Protein AF-A0A2H9T6S1-F1 (afdb_monomer_lite)

Organism: NCBI:txid1711999

Sequence (59 aa):
MDDFNREALATEIDLGLPVARIICVLERIIGQRGYPIKLRMDNGPEFVSIALGAVEVFL

pLDDT: mean 73.32, std 12.99, range [40.91, 88.0]

Secondary structure (DSSP, 8-state):
--TTT---------SS--HHHHHHHHHHHHHHH---S-------TTT--GGGGGS----

Radius of gyration: 11.52 Å; chains: 1; bounding box: 29×20×26 Å

Structure (mmCIF, N/CA/C/O backbone):
data_AF-A0A2H9T6S1-F1
#
_entry.id   AF-A0A2H9T6S1-F1
#
loop_
_atom_site.group_PDB
_atom_site.id
_atom_site.type_symbol
_atom_site.label_atom_id
_atom_site.label_alt_id
_atom_site.label_comp_id
_atom_site.label_asym_id
_atom_site.label_entity_id
_atom_site.label_seq_id
_atom_site.pdbx_PDB_ins_code
_atom_site.Cartn_x
_atom_site.Cartn_y
_atom_site.Cartn_z
_atom_site.occupancy
_atom_site.B_iso_or_equiv
_atom_site.auth_seq_id
_atom_site.auth_comp_id
_atom_site.auth_asym_id
_atom_site.auth_atom_id
_atom_site.pdbx_PDB_model_num
ATOM 1 N N . MET A 1 1 ? -0.337 8.326 1.649 1.00 72.19 1 MET A N 1
ATOM 2 C CA . MET A 1 1 ? -0.392 8.917 3.003 1.00 72.19 1 MET A CA 1
ATOM 3 C C . MET A 1 1 ? -1.838 8.911 3.424 1.00 72.19 1 MET A C 1
ATOM 5 O O . MET A 1 1 ? -2.680 9.135 2.566 1.00 72.19 1 MET A O 1
ATOM 9 N N . ASP A 1 2 ? -2.118 8.612 4.684 1.00 74.88 2 ASP A N 1
ATOM 10 C CA . ASP A 1 2 ? -3.476 8.744 5.205 1.00 74.88 2 ASP A CA 1
ATOM 11 C C . ASP A 1 2 ? -3.862 10.231 5.275 1.00 74.88 2 ASP A C 1
ATOM 13 O O . ASP A 1 2 ? -3.095 11.054 5.776 1.00 74.88 2 ASP A O 1
ATOM 17 N N . ASP A 1 3 ? -5.017 10.601 4.722 1.00 78.56 3 ASP A N 1
ATOM 18 C CA . ASP A 1 3 ? -5.428 12.006 4.623 1.00 78.56 3 ASP A CA 1
ATOM 19 C C . ASP A 1 3 ? -5.929 12.578 5.972 1.00 78.56 3 ASP A C 1
ATOM 21 O O . ASP A 1 3 ? -5.928 13.799 6.142 1.00 78.56 3 ASP A O 1
ATOM 25 N N . PHE A 1 4 ? -6.321 11.739 6.945 1.00 76.69 4 PHE A N 1
ATOM 26 C CA . PHE A 1 4 ? -6.838 12.178 8.248 1.00 76.69 4 PHE A CA 1
ATOM 27 C C . PHE A 1 4 ? -5.713 12.469 9.245 1.00 76.69 4 PHE A C 1
ATOM 29 O O . PHE A 1 4 ? -5.667 13.547 9.836 1.00 76.69 4 PHE A O 1
ATOM 36 N N . ASN A 1 5 ? -4.791 11.523 9.427 1.00 83.44 5 ASN A N 1
ATOM 37 C CA . ASN A 1 5 ? -3.718 11.619 10.417 1.00 83.44 5 ASN A CA 1
ATOM 38 C C . ASN A 1 5 ? -2.346 11.970 9.804 1.00 83.44 5 ASN A C 1
ATOM 40 O O . ASN A 1 5 ? -1.382 12.165 10.545 1.00 83.44 5 ASN A O 1
ATOM 44 N N . ARG A 1 6 ? -2.253 12.082 8.467 1.00 83.38 6 ARG A N 1
ATOM 45 C CA . ARG A 1 6 ? -1.004 12.296 7.705 1.00 83.38 6 ARG A CA 1
ATOM 46 C C . ARG A 1 6 ? 0.081 11.257 7.9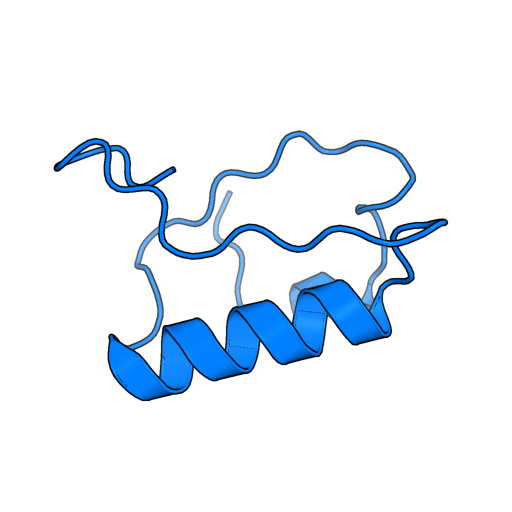90 1.00 83.38 6 ARG A C 1
ATOM 48 O O . ARG A 1 6 ? 1.272 11.542 7.875 1.00 83.38 6 ARG A O 1
ATOM 55 N N . GLU A 1 7 ? -0.317 10.037 8.327 1.00 84.75 7 GLU A N 1
ATOM 56 C CA . GLU A 1 7 ? 0.596 8.931 8.587 1.00 84.75 7 GLU A CA 1
ATOM 57 C C . GLU A 1 7 ? 1.085 8.296 7.275 1.00 84.75 7 GLU A C 1
ATOM 59 O O . GLU A 1 7 ? 0.333 8.075 6.314 1.00 84.75 7 GLU A O 1
ATOM 64 N N . ALA A 1 8 ? 2.378 7.975 7.233 1.00 84.06 8 ALA A N 1
ATOM 65 C CA . ALA A 1 8 ? 2.957 7.151 6.182 1.00 84.06 8 ALA A CA 1
ATOM 66 C C . ALA A 1 8 ? 2.795 5.670 6.560 1.00 84.06 8 ALA A C 1
ATOM 68 O O . ALA A 1 8 ? 3.553 5.148 7.371 1.00 84.06 8 ALA A O 1
ATOM 69 N N . LEU A 1 9 ? 1.791 5.002 5.980 1.00 83.25 9 LEU A N 1
ATOM 70 C CA . LEU A 1 9 ? 1.428 3.621 6.337 1.00 83.25 9 LEU A CA 1
ATOM 71 C C . LEU A 1 9 ? 2.471 2.579 5.905 1.00 83.25 9 LEU A C 1
ATOM 73 O O . LEU A 1 9 ? 2.664 1.576 6.587 1.00 83.25 9 LEU A O 1
ATOM 77 N N . ALA A 1 10 ? 3.137 2.804 4.773 1.00 84.50 10 ALA A N 1
ATOM 78 C CA . ALA A 1 10 ? 4.254 1.993 4.310 1.00 84.50 10 ALA A CA 1
ATOM 79 C C . ALA A 1 10 ? 5.129 2.805 3.354 1.00 84.50 10 ALA A C 1
ATOM 81 O O . ALA A 1 10 ? 4.626 3.623 2.582 1.00 84.50 10 ALA A O 1
ATOM 82 N N . THR A 1 11 ? 6.425 2.517 3.385 1.00 84.38 11 THR A N 1
ATOM 83 C CA . THR A 1 11 ? 7.408 2.989 2.413 1.00 84.38 11 THR A CA 1
ATOM 84 C C . THR A 1 11 ? 8.190 1.772 1.959 1.00 84.38 11 THR A C 1
ATOM 86 O O . THR A 1 11 ? 8.750 1.059 2.788 1.00 84.38 11 THR A O 1
ATOM 89 N N . GLU A 1 12 ? 8.233 1.536 0.655 1.00 81.31 12 GLU A N 1
ATOM 90 C CA . GLU A 1 12 ? 9.006 0.453 0.055 1.00 81.31 12 GLU A CA 1
ATOM 91 C C . GLU A 1 12 ? 10.008 1.066 -0.916 1.00 81.31 12 GLU A C 1
ATOM 93 O O . GLU A 1 12 ? 9.688 2.006 -1.644 1.00 81.31 12 GLU A O 1
ATOM 98 N N . ILE A 1 13 ? 11.233 0.553 -0.887 1.00 82.12 13 ILE A N 1
ATOM 99 C CA . ILE A 1 13 ? 12.328 1.010 -1.737 1.00 82.12 13 ILE A CA 1
ATOM 100 C C . ILE A 1 13 ? 12.720 -0.180 -2.601 1.00 82.12 13 ILE A C 1
ATOM 102 O O . ILE A 1 13 ? 13.141 -1.210 -2.079 1.00 82.12 13 ILE A O 1
ATOM 106 N N . ASP A 1 14 ? 12.567 -0.037 -3.910 1.00 77.00 14 ASP A N 1
ATOM 107 C CA . ASP A 1 14 ? 12.888 -1.075 -4.885 1.00 77.00 14 ASP A CA 1
ATOM 108 C C . ASP A 1 14 ? 13.427 -0.412 -6.166 1.00 77.00 14 ASP A C 1
ATOM 110 O O . ASP A 1 14 ? 13.239 0.786 -6.392 1.00 77.00 14 ASP A O 1
ATOM 114 N N . LEU A 1 15 ? 14.133 -1.179 -6.996 1.00 79.44 15 LEU A N 1
ATOM 115 C CA . LEU A 1 15 ? 14.706 -0.727 -8.270 1.00 79.44 15 LEU A CA 1
ATOM 116 C C . LEU A 1 15 ? 13.633 -0.520 -9.356 1.00 79.44 15 LEU A C 1
ATOM 118 O O . LEU A 1 15 ? 13.915 0.042 -10.412 1.00 79.44 15 LEU A O 1
ATOM 122 N N . GLY A 1 16 ? 12.402 -0.953 -9.086 1.00 74.19 16 GLY A N 1
ATOM 123 C CA . GLY A 1 16 ? 11.195 -0.663 -9.851 1.00 74.19 16 GLY A CA 1
ATOM 124 C C . GLY A 1 16 ? 9.957 -0.963 -9.008 1.00 74.19 16 GLY A C 1
ATOM 125 O O . GLY A 1 16 ? 10.058 -1.612 -7.973 1.00 74.19 16 GLY A O 1
ATOM 126 N N . LEU A 1 17 ? 8.778 -0.512 -9.440 1.00 72.50 17 LEU A N 1
ATOM 127 C CA . LEU A 1 17 ? 7.509 -0.816 -8.769 1.00 72.50 17 LEU A CA 1
ATOM 128 C C . LEU A 1 17 ? 6.722 -1.875 -9.560 1.00 72.50 17 LEU A C 1
ATOM 130 O O . LEU A 1 17 ? 5.813 -1.534 -10.318 1.00 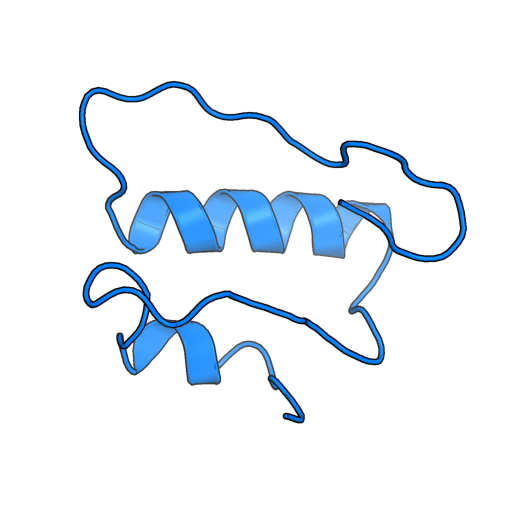72.50 17 LEU A O 1
ATOM 134 N N . PRO A 1 18 ? 7.044 -3.176 -9.435 1.00 79.62 18 PRO A N 1
ATOM 135 C CA . PRO A 1 18 ? 6.206 -4.200 -10.032 1.00 79.62 18 PRO A CA 1
ATOM 136 C C . PRO A 1 18 ? 4.847 -4.239 -9.320 1.00 79.62 18 PRO A C 1
ATOM 138 O O . PRO A 1 18 ? 4.767 -4.187 -8.092 1.00 79.62 18 PRO A O 1
ATOM 141 N N . VAL A 1 19 ? 3.773 -4.417 -10.091 1.00 77.81 19 VAL A N 1
ATOM 142 C CA . VAL A 1 19 ? 2.384 -4.454 -9.591 1.00 77.81 19 VAL A CA 1
ATOM 143 C C . VAL A 1 19 ? 2.196 -5.459 -8.448 1.00 77.81 19 VAL A C 1
ATOM 145 O O . VAL A 1 19 ? 1.522 -5.165 -7.465 1.00 77.81 19 VAL A O 1
ATOM 148 N N . ALA A 1 20 ? 2.862 -6.615 -8.515 1.00 82.12 20 ALA A N 1
ATOM 149 C CA . ALA A 1 20 ? 2.816 -7.622 -7.455 1.00 82.12 20 ALA A CA 1
ATOM 150 C C . ALA A 1 20 ? 3.341 -7.105 -6.100 1.00 82.12 20 ALA A C 1
ATOM 152 O O . ALA A 1 20 ? 2.797 -7.455 -5.053 1.00 82.12 20 ALA A O 1
ATOM 153 N N . ARG A 1 21 ? 4.375 -6.249 -6.104 1.00 83.81 21 ARG A N 1
ATOM 154 C CA . ARG A 1 21 ? 4.909 -5.640 -4.877 1.00 83.81 21 ARG A CA 1
ATOM 155 C C . ARG A 1 21 ? 3.901 -4.669 -4.278 1.00 83.81 21 ARG A C 1
ATOM 157 O O . ARG A 1 21 ? 3.692 -4.699 -3.070 1.00 83.81 21 ARG A O 1
ATOM 164 N N . ILE A 1 22 ? 3.255 -3.863 -5.120 1.00 80.44 22 ILE A N 1
ATOM 165 C CA . ILE A 1 22 ? 2.218 -2.914 -4.697 1.00 80.44 22 ILE A CA 1
ATOM 166 C C . ILE A 1 22 ? 1.067 -3.668 -4.018 1.00 80.44 22 ILE A C 1
ATOM 168 O O . ILE A 1 22 ? 0.675 -3.307 -2.911 1.00 80.44 22 ILE A O 1
ATOM 172 N N . ILE A 1 23 ? 0.581 -4.751 -4.633 1.00 83.19 23 ILE A N 1
ATOM 173 C CA . ILE A 1 23 ? -0.509 -5.571 -4.081 1.00 83.19 23 ILE A CA 1
ATOM 174 C C . ILE A 1 23 ? -0.119 -6.165 -2.724 1.00 83.19 23 ILE A C 1
ATOM 176 O O . ILE A 1 23 ? -0.853 -5.985 -1.761 1.00 83.19 23 ILE A O 1
ATOM 180 N N . CYS A 1 24 ? 1.056 -6.790 -2.613 1.00 86.06 24 CYS A N 1
ATOM 181 C CA . CYS A 1 24 ? 1.519 -7.399 -1.359 1.00 86.06 24 CYS A CA 1
ATOM 182 C C . CYS A 1 24 ? 1.575 -6.387 -0.198 1.00 86.06 24 CYS A C 1
ATOM 184 O O . CYS A 1 24 ? 1.201 -6.681 0.938 1.00 86.06 24 CYS A O 1
ATOM 186 N N . VAL A 1 25 ? 2.010 -5.160 -0.486 1.00 86.44 25 VAL A N 1
ATOM 187 C CA . VAL A 1 25 ? 2.092 -4.088 0.512 1.00 86.44 25 VAL A CA 1
ATOM 188 C C . VAL A 1 25 ? 0.699 -3.603 0.902 1.00 86.44 25 VAL A C 1
ATOM 190 O O . VAL A 1 25 ? 0.430 -3.437 2.092 1.00 86.44 25 VAL A O 1
ATOM 193 N N . LEU A 1 26 ? -0.197 -3.419 -0.072 1.00 84.12 26 LEU A N 1
ATOM 194 C CA . LEU A 1 26 ? -1.589 -3.052 0.187 1.00 84.12 26 LEU A CA 1
ATOM 195 C C . LEU A 1 26 ? -2.299 -4.120 1.025 1.00 84.12 26 LEU A C 1
ATOM 197 O O . LEU A 1 26 ? -2.905 -3.776 2.035 1.00 84.12 26 LEU A O 1
ATOM 201 N N . GLU A 1 27 ? -2.166 -5.401 0.677 1.00 86.31 27 GLU A N 1
ATOM 202 C CA . GLU A 1 27 ? -2.731 -6.518 1.444 1.00 86.31 27 GLU A CA 1
ATOM 203 C C . GLU A 1 27 ? -2.205 -6.548 2.880 1.00 86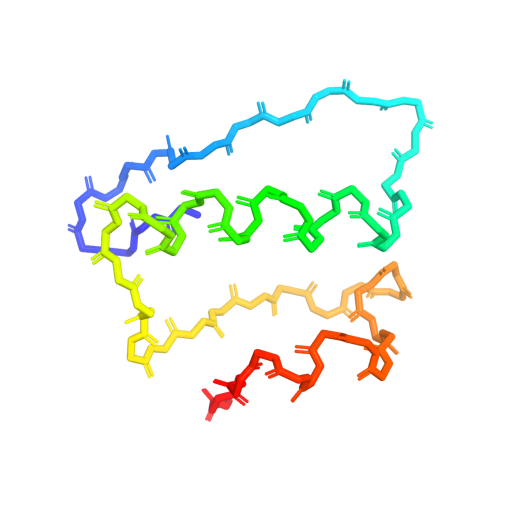.31 27 GLU A C 1
ATOM 205 O O . GLU A 1 27 ? -2.977 -6.759 3.814 1.00 86.31 27 GLU A O 1
ATOM 210 N N . ARG A 1 28 ? -0.912 -6.270 3.090 1.00 88.00 28 ARG A N 1
ATOM 211 C CA . ARG A 1 28 ? -0.343 -6.183 4.441 1.00 88.00 28 ARG A CA 1
ATOM 212 C C . ARG A 1 28 ? -0.976 -5.054 5.255 1.00 88.00 28 ARG A C 1
ATOM 214 O O . ARG A 1 28 ? -1.303 -5.261 6.421 1.00 88.00 28 ARG A O 1
ATOM 221 N N . ILE A 1 29 ? -1.151 -3.873 4.659 1.00 86.62 29 ILE A N 1
ATOM 222 C CA . ILE A 1 29 ? -1.772 -2.717 5.326 1.00 86.62 29 ILE A CA 1
ATOM 223 C C . ILE A 1 29 ? -3.244 -3.014 5.640 1.00 86.62 29 ILE A C 1
ATOM 225 O O . 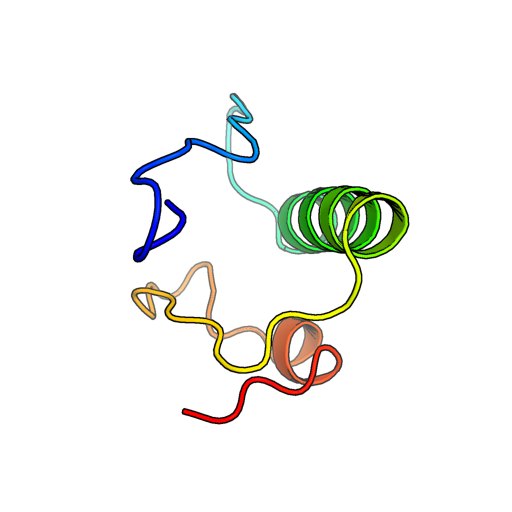ILE A 1 29 ? -3.698 -2.778 6.761 1.00 86.62 29 ILE A O 1
ATOM 229 N N . ILE A 1 30 ? -3.969 -3.587 4.679 1.00 85.56 30 ILE A N 1
ATOM 230 C CA . ILE A 1 30 ? -5.368 -3.995 4.830 1.00 85.56 30 ILE A CA 1
ATOM 231 C C . ILE A 1 30 ? -5.509 -5.059 5.922 1.00 85.56 30 ILE A C 1
ATOM 233 O O . ILE A 1 30 ? -6.401 -4.960 6.758 1.00 85.56 30 ILE A O 1
ATOM 237 N N . GLY A 1 31 ? -4.609 -6.040 5.988 1.00 86.25 31 GLY A N 1
ATOM 238 C CA . GLY A 1 31 ? -4.615 -7.054 7.044 1.00 86.25 31 GLY A CA 1
ATOM 239 C C . GLY A 1 31 ? -4.411 -6.477 8.449 1.00 86.25 31 GLY A C 1
ATOM 240 O O . GLY A 1 31 ? -4.873 -7.060 9.425 1.00 86.25 31 GLY A O 1
ATOM 241 N N . GLN A 1 32 ? -3.749 -5.322 8.567 1.00 86.56 32 GLN A N 1
ATOM 242 C CA . GLN A 1 32 ? -3.501 -4.658 9.849 1.00 86.56 32 GLN A CA 1
ATOM 243 C C . GLN A 1 32 ? -4.607 -3.679 10.257 1.00 86.56 32 GLN A C 1
ATOM 245 O O . GLN A 1 32 ? -4.862 -3.525 11.450 1.00 86.56 32 GLN A O 1
ATOM 250 N N . ARG A 1 33 ? -5.229 -2.980 9.298 1.00 83.62 33 ARG A N 1
ATOM 251 C CA . ARG A 1 33 ? -6.151 -1.859 9.575 1.00 83.62 33 ARG A CA 1
ATOM 252 C C . ARG A 1 33 ? -7.555 -2.016 8.983 1.00 83.62 33 ARG A C 1
ATOM 254 O O . ARG A 1 33 ? -8.439 -1.241 9.334 1.00 83.62 33 ARG A O 1
ATOM 261 N N . GLY A 1 34 ? -7.773 -3.010 8.129 1.00 83.62 34 GLY A N 1
ATOM 262 C CA . GLY A 1 34 ? -8.981 -3.169 7.320 1.00 83.62 34 GLY A CA 1
ATOM 263 C C . GLY A 1 34 ? -8.909 -2.424 5.982 1.00 83.62 34 GLY A C 1
ATOM 264 O O . GLY A 1 34 ? -7.954 -1.699 5.698 1.00 83.62 34 GLY A O 1
ATOM 265 N N . TYR A 1 35 ? -9.926 -2.622 5.139 1.00 81.25 35 TYR A N 1
ATOM 266 C CA . TYR A 1 35 ? -10.025 -1.941 3.847 1.00 81.25 35 TYR A CA 1
ATOM 267 C C . TYR A 1 35 ? -10.374 -0.456 4.032 1.00 81.25 35 TYR A C 1
ATOM 269 O O . TYR A 1 35 ? -11.294 -0.137 4.792 1.00 81.25 35 TYR A O 1
ATOM 277 N N . PRO A 1 36 ? -9.679 0.465 3.339 1.00 77.25 36 PRO A N 1
ATOM 278 C CA . PRO A 1 36 ? -10.036 1.875 3.363 1.00 77.25 36 PRO A CA 1
ATOM 279 C C . PRO A 1 36 ? -11.357 2.112 2.617 1.00 77.25 36 PRO A C 1
ATOM 281 O O . PRO A 1 36 ? -11.629 1.482 1.602 1.00 77.25 36 PRO A O 1
ATOM 284 N N . ILE A 1 37 ? -12.150 3.080 3.086 1.00 79.75 37 ILE A N 1
ATOM 285 C CA . ILE A 1 37 ? -13.407 3.494 2.427 1.00 79.75 37 ILE A CA 1
ATOM 286 C C . ILE A 1 37 ? -13.122 4.185 1.084 1.00 79.75 37 ILE A C 1
ATOM 288 O O . ILE A 1 37 ? -13.933 4.134 0.163 1.00 79.75 37 ILE A O 1
ATOM 292 N N . LYS A 1 38 ? -11.967 4.849 0.973 1.00 74.31 38 LYS A N 1
ATOM 293 C CA . LYS A 1 38 ? -11.523 5.524 -0.242 1.00 74.31 38 LYS A CA 1
ATOM 294 C C . LYS A 1 38 ? -10.015 5.388 -0.392 1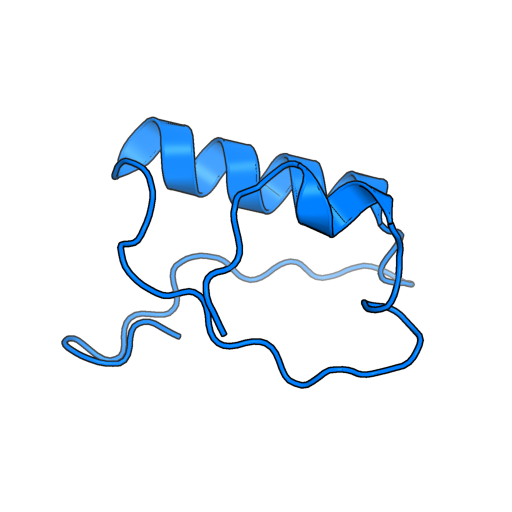.00 74.31 38 LYS A C 1
ATOM 296 O O . LYS A 1 38 ? -9.272 5.695 0.538 1.00 74.31 38 LYS A O 1
ATOM 301 N N . LEU A 1 39 ? -9.572 4.958 -1.569 1.00 76.62 39 LEU A N 1
ATOM 302 C CA . LEU A 1 39 ? -8.161 4.888 -1.929 1.00 76.62 39 LEU A CA 1
ATOM 303 C C . LEU A 1 39 ? -7.887 5.916 -3.025 1.00 76.62 39 LEU A C 1
ATOM 305 O O . LEU A 1 39 ? -8.436 5.827 -4.119 1.00 76.62 39 LEU A O 1
ATOM 309 N N . ARG A 1 40 ? -7.033 6.898 -2.732 1.00 77.56 40 ARG A N 1
ATOM 310 C CA . ARG A 1 40 ? -6.564 7.864 -3.726 1.00 77.56 40 ARG A CA 1
ATOM 311 C C . ARG A 1 40 ? -5.188 7.438 -4.216 1.00 77.56 40 ARG A C 1
ATOM 313 O O . ARG A 1 40 ? -4.242 7.398 -3.433 1.00 77.56 40 ARG A O 1
ATOM 320 N N . MET A 1 41 ? -5.091 7.132 -5.504 1.00 73.56 41 MET A N 1
ATOM 321 C CA . MET A 1 41 ? -3.822 6.909 -6.190 1.00 73.56 41 MET A CA 1
ATOM 322 C C . MET A 1 41 ? -3.674 7.903 -7.337 1.00 73.56 41 MET A C 1
ATOM 324 O O . MET A 1 41 ? -4.637 8.197 -8.045 1.00 73.56 41 MET A O 1
ATOM 328 N N . ASP A 1 42 ? -2.463 8.421 -7.515 1.00 71.25 42 ASP A N 1
ATOM 329 C CA . ASP A 1 42 ? -2.096 9.174 -8.708 1.00 71.25 42 ASP A CA 1
ATOM 330 C C . ASP A 1 42 ? -1.839 8.156 -9.834 1.00 71.25 42 ASP A C 1
ATOM 332 O O . ASP A 1 42 ? -0.912 7.352 -9.751 1.00 71.25 42 ASP A O 1
ATOM 336 N N . ASN A 1 43 ? -2.715 8.130 -10.847 1.00 62.41 43 ASN A N 1
ATOM 337 C CA . ASN A 1 43 ? -2.781 7.105 -11.904 1.00 62.41 43 ASN A CA 1
ATOM 338 C C . ASN A 1 43 ? -1.616 7.172 -12.916 1.00 62.41 43 ASN A C 1
ATOM 340 O O . ASN A 1 43 ? -1.829 7.360 -14.116 1.00 62.41 43 ASN A O 1
ATOM 344 N N . GLY A 1 44 ? -0.378 7.013 -12.452 1.00 64.50 44 GLY A N 1
ATOM 345 C CA . GLY A 1 44 ? 0.769 6.763 -13.326 1.00 64.50 44 GLY A CA 1
ATOM 346 C C . GLY A 1 44 ? 0.608 5.438 -14.090 1.00 64.50 44 GLY A C 1
ATOM 347 O O . GLY A 1 44 ? -0.080 4.538 -13.600 1.00 64.50 44 GLY A O 1
ATOM 348 N N . PRO A 1 45 ? 1.210 5.278 -15.284 1.00 62.75 45 PRO A N 1
ATOM 349 C CA . PRO A 1 45 ? 1.128 4.048 -16.085 1.00 62.75 45 PRO A CA 1
ATOM 350 C C . PRO A 1 45 ? 1.585 2.785 -15.335 1.00 62.75 45 PRO A C 1
ATOM 352 O O . PRO A 1 45 ? 1.185 1.680 -15.692 1.00 62.75 45 PRO A O 1
ATOM 355 N N . GLU A 1 46 ? 2.364 2.937 -14.265 1.00 62.25 46 GLU A N 1
ATOM 356 C CA . GLU A 1 46 ? 2.785 1.873 -13.352 1.00 62.25 46 GLU A CA 1
ATOM 357 C C . GLU A 1 46 ? 1.619 1.297 -12.520 1.00 62.25 46 GLU A C 1
ATOM 359 O O . GLU A 1 46 ? 1.710 0.178 -12.012 1.00 62.25 46 GLU A O 1
ATOM 364 N N . PHE A 1 47 ? 0.516 2.043 -12.400 1.00 59.16 47 PHE A N 1
ATOM 365 C CA . PHE A 1 47 ? -0.627 1.756 -11.528 1.00 59.16 47 PHE A CA 1
ATOM 366 C C . PHE A 1 47 ? -1.945 1.512 -12.279 1.00 59.16 47 PHE A C 1
ATOM 368 O O . PHE A 1 47 ? -2.897 1.016 -11.679 1.00 59.16 47 PHE A O 1
ATOM 375 N N . VAL A 1 48 ? -2.008 1.761 -13.595 1.00 55.53 48 VAL A N 1
ATOM 376 C CA . VAL A 1 48 ? -3.196 1.497 -14.447 1.00 55.53 48 VAL A CA 1
ATOM 377 C C . VAL A 1 48 ? -3.325 0.004 -14.810 1.00 55.53 48 VAL A C 1
ATOM 379 O O . VAL A 1 48 ? -3.739 -0.369 -15.906 1.00 55.53 48 VAL A O 1
ATOM 382 N N . SER A 1 49 ? -2.940 -0.895 -13.904 1.00 54.59 49 SER A N 1
ATOM 383 C CA . SER A 1 49 ? -3.066 -2.335 -14.119 1.00 54.59 49 SER A CA 1
ATOM 384 C C . SER A 1 49 ? -4.395 -2.835 -13.564 1.00 54.59 49 SER A C 1
ATOM 386 O O . SER A 1 49 ? -4.721 -2.599 -12.402 1.00 54.59 49 SER A O 1
ATOM 388 N N . ILE A 1 50 ? -5.132 -3.591 -14.384 1.00 51.97 50 ILE A N 1
ATOM 389 C CA . ILE A 1 50 ? -6.398 -4.276 -14.051 1.00 51.97 50 ILE A CA 1
ATOM 390 C C . ILE A 1 50 ? -6.314 -5.036 -12.711 1.00 51.97 50 ILE A C 1
ATOM 392 O O . ILE A 1 50 ? -7.315 -5.181 -12.015 1.00 51.97 50 ILE A O 1
ATOM 396 N N . ALA A 1 51 ? -5.113 -5.466 -12.310 1.00 55.19 51 ALA A N 1
ATOM 397 C CA . ALA A 1 51 ? -4.862 -6.170 -11.058 1.00 55.19 51 ALA A CA 1
ATOM 398 C C . ALA A 1 51 ? -5.164 -5.347 -9.787 1.00 55.19 51 ALA A C 1
ATOM 400 O O . ALA A 1 51 ? -5.508 -5.940 -8.768 1.00 55.19 51 ALA A O 1
ATOM 401 N N . LEU A 1 52 ? -5.079 -4.009 -9.827 1.00 57.81 52 LEU A N 1
ATOM 402 C CA . LEU A 1 52 ? -5.429 -3.173 -8.670 1.00 57.81 52 LEU A CA 1
ATOM 403 C C . LEU A 1 52 ? -6.946 -3.022 -8.487 1.00 57.81 52 LEU A C 1
ATOM 405 O O . LEU A 1 52 ? -7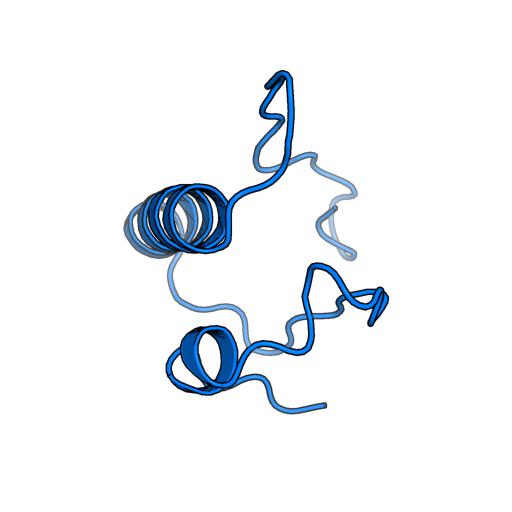.391 -2.751 -7.380 1.00 57.81 52 LEU A O 1
ATOM 409 N N . GLY A 1 53 ? -7.741 -3.236 -9.543 1.00 54.50 53 GLY A N 1
ATOM 410 C CA . GLY A 1 53 ? -9.205 -3.135 -9.497 1.00 54.50 53 GLY A CA 1
ATOM 411 C C . GLY A 1 53 ? -9.892 -4.240 -8.687 1.00 54.50 53 GLY A C 1
ATOM 412 O O . GLY A 1 53 ? -11.084 -4.140 -8.418 1.00 54.50 53 GLY A O 1
ATOM 413 N N . ALA A 1 54 ? -9.154 -5.281 -8.283 1.00 49.94 54 ALA A N 1
ATOM 414 C CA . ALA A 1 54 ? -9.638 -6.310 -7.361 1.00 49.94 54 ALA A CA 1
ATOM 415 C C . ALA A 1 54 ? -9.672 -5.830 -5.896 1.00 49.94 54 ALA A C 1
ATOM 417 O O . ALA A 1 54 ? -10.400 -6.386 -5.078 1.00 49.94 54 ALA A O 1
ATOM 418 N N . VAL A 1 55 ? -8.911 -4.783 -5.568 1.00 52.09 55 VAL A N 1
ATOM 419 C CA . VAL A 1 55 ? -9.109 -3.986 -4.357 1.00 52.09 55 VAL A CA 1
ATOM 420 C C . VAL A 1 55 ? -10.122 -2.927 -4.778 1.00 52.09 55 VAL A C 1
ATOM 422 O O . VAL A 1 55 ? -9.754 -2.069 -5.565 1.00 52.09 55 VAL A O 1
ATOM 425 N N . GLU A 1 56 ? -11.395 -3.016 -4.384 1.00 49.12 56 GLU A N 1
ATOM 426 C CA . GLU A 1 56 ? -12.437 -2.079 -4.849 1.00 49.12 56 GLU A CA 1
ATOM 427 C C . GLU A 1 56 ? -12.034 -0.613 -4.590 1.00 49.12 56 GLU A C 1
ATOM 429 O O . GLU A 1 56 ? -12.219 -0.062 -3.505 1.00 49.12 56 GLU A O 1
ATOM 434 N N . VAL A 1 57 ? -11.452 0.030 -5.603 1.00 49.12 57 VAL A N 1
ATOM 435 C CA . VAL A 1 57 ? -11.106 1.448 -5.601 1.00 49.12 57 VAL A CA 1
ATOM 436 C C . VAL A 1 57 ? -12.348 2.195 -6.063 1.00 49.12 57 VAL A C 1
ATOM 438 O O . VAL A 1 57 ? -12.562 2.391 -7.258 1.00 49.12 57 VAL A O 1
ATOM 441 N N . PHE A 1 58 ? -13.200 2.602 -5.125 1.00 40.91 58 PHE A N 1
ATOM 442 C CA . PHE A 1 58 ? -14.208 3.617 -5.423 1.00 40.91 58 PHE A CA 1
ATOM 443 C C . PHE A 1 58 ? -13.488 4.964 -5.617 1.00 40.91 58 PHE A C 1
ATOM 445 O O . PHE A 1 58 ? -13.001 5.565 -4.654 1.00 40.91 58 PHE A O 1
ATOM 452 N N . LEU A 1 59 ? -13.368 5.389 -6.881 1.00 45.75 59 LEU A N 1
ATOM 453 C CA . LEU A 1 59 ? -12.864 6.708 -7.301 1.00 45.75 59 LEU A CA 1
ATOM 454 C C . LEU A 1 59 ? -13.696 7.852 -6.689 1.00 45.75 59 LEU A C 1
ATOM 456 O O . LEU A 1 59 ? -14.942 7.768 -6.707 1.00 45.75 59 LEU A O 1
#

InterPro domains:
  IPR001584 Integrase, catalytic core [PS50994] (1-59)
  IPR012337 Ribonuclease H-like superfamily [SSF53098] (1-53)
  IPR036397 Ribonuclease H superfamily [G3DSA:3.30.420.10] (1-57)

Foldseek 3Di:
DDPPPPDDLDDDDDPDDAPVNVVVSQVVSCVVPNQDPADDDDDDVNNPDPVCVVSPHPD